Protein AF-A0AAW0K739-F1 (afdb_monomer)

Solvent-accessible surface area (backbone atoms only — not comparable to full-atom values): 4588 Å² total; per-residue (Å²): 139,76,88,58,96,63,96,72,66,76,75,45,78,49,80,37,80,90,78,41,34,37,38,38,32,33,94,92,46,75,44,80,40,64,78,59,66,34,72,75,45,45,75,48,62,69,38,28,63,70,62,69,46,90,49,37,33,61,76,86,79,43,29,32,74,54,70,87,71,77,83,126

Sequence (72 aa):
MTVFREPTTISAMELSPKQQQLYIGSAAGVVQLPLHRCDIYGKACAECCLARDPYCAWDGSSCSRYFPTAKR

Radius of gyration: 15.2 Å; Cα contacts (8 Å, |Δi|>4): 106; chains: 1; bounding box: 28×34×38 Å

Mean predicted aligned error: 4.37 Å

pLDDT: mean 92.77, std 9.72, range [47.22, 98.44]

Nearest PDB structures (foldseek):
  7m0r-assembly1_C  TM=9.746E-01  e=8.171E-09  Mus musculus
  4gz8-assembly1_B  TM=9.800E-01  e=3.203E-08  Mus musculus
  4gz8-assembly1_A  TM=9.828E-01  e=4.369E-08  Mus musculus
  3nvq-assembly1_A  TM=8.390E-01  e=6.645E-05  Homo sapiens
  6qp8-assembly1_B  TM=8.116E-01  e=8.432E-03  Drosophila melanogaster

Structure (mmCIF, N/CA/C/O backbone):
data_AF-A0AAW0K739-F1
#
_entry.id   AF-A0AAW0K739-F1
#
loop_
_atom_site.group_PDB
_atom_site.id
_atom_site.type_symbol
_atom_site.label_atom_id
_atom_site.label_alt_id
_atom_site.label_comp_id
_atom_site.label_asym_id
_atom_site.label_entity_id
_atom_site.label_seq_id
_atom_site.pdbx_PDB_ins_code
_atom_site.Cartn_x
_atom_site.Cartn_y
_atom_site.Cartn_z
_atom_site.occupancy
_atom_site.B_iso_or_equiv
_atom_site.auth_seq_id
_atom_site.auth_comp_id
_atom_site.auth_asym_id
_atom_site.auth_atom_id
_atom_site.pdbx_PDB_model_num
ATOM 1 N N . MET A 1 1 ? 0.687 9.772 4.210 1.00 71.31 1 MET A N 1
ATOM 2 C CA . MET A 1 1 ? -0.413 8.783 4.246 1.00 71.31 1 MET A CA 1
ATOM 3 C C . MET A 1 1 ? -0.889 8.668 5.683 1.00 71.31 1 MET A C 1
ATOM 5 O O . MET A 1 1 ? -0.051 8.552 6.566 1.00 71.31 1 MET A O 1
ATOM 9 N N . THR A 1 2 ? -2.195 8.741 5.913 1.00 91.44 2 THR A N 1
ATOM 10 C CA . THR A 1 2 ? -2.837 8.546 7.221 1.00 91.44 2 THR A CA 1
ATOM 11 C C . THR A 1 2 ? -3.821 7.385 7.110 1.00 91.44 2 THR A C 1
ATOM 13 O O . THR A 1 2 ? -4.352 7.128 6.030 1.00 91.44 2 THR A O 1
ATOM 16 N N . VAL A 1 3 ? -4.014 6.639 8.198 1.00 94.19 3 VAL A N 1
ATOM 17 C CA . VAL A 1 3 ? -4.849 5.422 8.194 1.00 94.19 3 VAL A CA 1
ATOM 18 C C . VAL A 1 3 ? -6.295 5.700 8.611 1.00 94.19 3 VAL A C 1
ATOM 20 O O . VAL A 1 3 ? -7.204 5.071 8.084 1.00 94.19 3 VAL A O 1
ATOM 23 N N . PHE A 1 4 ? -6.518 6.699 9.467 1.00 96.06 4 PHE A N 1
ATOM 24 C CA . PHE A 1 4 ? -7.837 7.239 9.808 1.00 96.06 4 PHE A CA 1
ATOM 25 C C . PHE A 1 4 ? -7.939 8.696 9.337 1.00 96.06 4 PHE A C 1
ATOM 27 O O . PHE A 1 4 ? -6.924 9.393 9.246 1.00 96.06 4 PHE A O 1
ATOM 34 N N . ARG A 1 5 ? -9.160 9.145 9.011 1.00 93.06 5 ARG A N 1
ATOM 35 C CA . ARG A 1 5 ? -9.426 10.524 8.560 1.00 93.06 5 ARG A CA 1
ATOM 36 C C . ARG A 1 5 ? -9.182 11.537 9.677 1.00 93.06 5 ARG A C 1
ATOM 38 O O . ARG A 1 5 ? -8.508 12.531 9.443 1.00 93.06 5 ARG A O 1
ATOM 45 N N . GLU A 1 6 ? -9.699 11.245 10.866 1.00 94.69 6 GLU A N 1
ATOM 46 C CA . GLU A 1 6 ? -9.443 12.013 12.083 1.00 94.69 6 GLU A CA 1
ATOM 47 C C . GLU A 1 6 ? -8.376 11.302 12.933 1.00 94.69 6 GLU A C 1
ATOM 49 O O . GLU A 1 6 ? -8.361 10.064 12.964 1.00 94.69 6 GLU A O 1
ATOM 54 N N . PRO A 1 7 ? -7.479 12.029 13.625 1.00 96.12 7 PRO A N 1
ATOM 55 C CA . PRO A 1 7 ? -6.468 11.416 14.481 1.00 96.12 7 PRO A CA 1
ATOM 56 C C . PRO A 1 7 ? -7.092 10.635 15.644 1.00 96.12 7 PRO A C 1
ATOM 58 O O . PRO A 1 7 ? -7.819 11.185 16.468 1.00 96.12 7 PRO A O 1
ATOM 61 N N . THR A 1 8 ? -6.755 9.350 15.746 1.00 97.44 8 THR A N 1
ATOM 62 C CA . THR A 1 8 ? -7.187 8.465 16.838 1.00 97.44 8 THR A CA 1
ATOM 63 C C . THR A 1 8 ? -6.051 7.554 17.270 1.00 97.44 8 THR A C 1
ATOM 65 O O . THR A 1 8 ? -5.209 7.185 16.449 1.00 97.44 8 THR A O 1
ATOM 68 N N . THR A 1 9 ? -6.050 7.133 18.534 1.00 98.00 9 THR A N 1
ATOM 69 C CA . THR A 1 9 ? -5.090 6.143 19.027 1.00 98.00 9 THR A CA 1
ATOM 70 C C . THR A 1 9 ? -5.330 4.787 18.365 1.00 98.00 9 THR A C 1
ATOM 72 O O . THR A 1 9 ? -6.457 4.295 18.299 1.00 98.00 9 THR A O 1
ATOM 75 N N . ILE A 1 10 ? -4.259 4.180 17.857 1.00 98.12 10 ILE A N 1
ATOM 76 C CA . ILE A 1 10 ? -4.294 2.807 17.352 1.00 98.12 10 ILE A CA 1
ATOM 77 C C . ILE A 1 10 ? -4.271 1.874 18.563 1.00 98.12 10 ILE A C 1
ATOM 79 O O . ILE A 1 10 ? -3.336 1.925 19.359 1.00 98.12 10 ILE A O 1
ATOM 83 N N . SER A 1 11 ? -5.305 1.048 18.708 1.00 98.38 11 SER A N 1
ATOM 84 C CA . SER A 1 11 ? -5.456 0.105 19.822 1.00 98.38 11 SER A CA 1
ATOM 85 C C . SER A 1 11 ? -5.043 -1.323 19.466 1.00 98.38 11 SER A C 1
ATOM 87 O O . SER A 1 11 ? -4.697 -2.086 20.363 1.00 98.38 11 SER A O 1
ATOM 89 N N . ALA A 1 12 ? -5.060 -1.690 18.181 1.00 98.31 12 ALA A N 1
ATOM 90 C CA . ALA A 1 12 ? -4.680 -3.021 17.709 1.00 98.31 12 ALA A CA 1
ATOM 91 C C . ALA A 1 12 ? -4.073 -2.972 16.300 1.00 98.31 12 ALA A C 1
ATOM 93 O O . ALA A 1 12 ? -4.473 -2.147 15.474 1.00 98.31 12 ALA A O 1
ATOM 94 N N . MET A 1 13 ? -3.137 -3.881 16.018 1.00 98.44 13 MET A N 1
ATOM 95 C CA . MET A 1 13 ? -2.559 -4.100 14.690 1.00 98.44 13 MET A CA 1
ATOM 96 C C . MET A 1 13 ? -2.360 -5.597 14.463 1.00 98.44 13 MET A C 1
ATOM 98 O O . MET A 1 13 ? -1.663 -6.239 15.240 1.00 98.44 13 MET A O 1
ATOM 102 N N . GLU A 1 14 ? -2.946 -6.132 13.394 1.00 98.44 14 GLU A N 1
ATOM 103 C CA . GLU A 1 14 ? -2.893 -7.559 13.063 1.00 98.44 14 GLU A CA 1
ATOM 104 C C . GLU A 1 14 ? -2.482 -7.779 11.609 1.00 98.44 14 GLU A C 1
ATOM 106 O O . GLU A 1 14 ? -3.063 -7.215 10.677 1.00 98.44 14 GLU A O 1
ATOM 111 N N . LEU A 1 15 ? -1.471 -8.623 11.411 1.00 98.19 15 LEU A N 1
ATOM 112 C CA . LEU A 1 15 ? -0.909 -8.928 10.101 1.00 98.19 15 LEU A CA 1
ATOM 113 C C . LEU A 1 15 ? -1.490 -10.238 9.565 1.00 98.19 15 LEU A C 1
ATOM 115 O O . LEU A 1 15 ? -1.405 -11.276 10.214 1.00 98.19 15 LEU A O 1
ATOM 119 N N . SER A 1 16 ? -1.990 -10.220 8.329 1.00 97.62 16 SER A N 1
ATOM 120 C CA . SER A 1 16 ? -2.386 -11.422 7.593 1.00 97.62 16 SER A CA 1
ATOM 121 C C . SER A 1 16 ? -1.447 -11.657 6.408 1.00 97.62 16 SER A C 1
ATOM 123 O O . SER A 1 16 ? -1.674 -11.122 5.318 1.00 97.62 16 SER A O 1
ATOM 125 N N . PRO A 1 17 ? -0.401 -12.493 6.563 1.00 93.94 17 PRO A N 1
ATOM 126 C CA . PRO A 1 17 ? 0.533 -12.782 5.478 1.00 93.94 17 PRO A CA 1
ATOM 127 C C . PRO A 1 17 ? -0.137 -13.478 4.293 1.00 93.94 17 PRO A C 1
ATOM 129 O O . PRO A 1 17 ? 0.223 -13.218 3.151 1.00 93.94 17 PRO A O 1
ATOM 132 N N . LYS A 1 18 ? -1.138 -14.335 4.535 1.00 95.25 18 LYS A N 1
ATOM 133 C CA . LYS A 1 18 ? -1.852 -15.042 3.457 1.00 95.25 18 LYS A CA 1
ATOM 134 C C . LYS A 1 18 ? -2.677 -14.093 2.593 1.00 95.25 18 LYS A C 1
ATOM 136 O O . LYS A 1 18 ? -2.696 -14.246 1.380 1.00 95.25 18 LYS A O 1
ATOM 141 N N . GLN A 1 19 ? -3.345 -13.122 3.214 1.00 95.62 19 GLN A N 1
ATOM 142 C CA . GLN A 1 19 ? -4.155 -12.142 2.486 1.00 95.62 19 GLN A CA 1
ATOM 143 C C . GLN A 1 19 ? -3.331 -10.942 2.012 1.00 95.62 19 GLN A C 1
ATOM 145 O O . GLN A 1 19 ? -3.802 -10.176 1.177 1.00 95.62 19 GLN A O 1
ATOM 150 N N . GLN 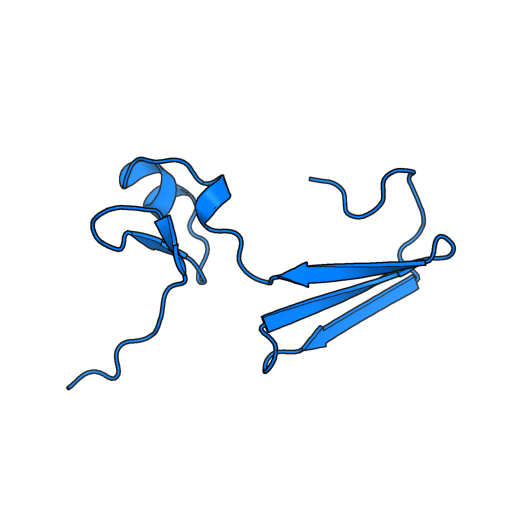A 1 20 ? -2.104 -10.792 2.522 1.00 95.31 20 GLN A N 1
ATOM 151 C CA . GLN A 1 20 ? -1.223 -9.653 2.267 1.00 95.31 20 GLN A CA 1
ATOM 152 C C . GLN A 1 20 ? -1.860 -8.335 2.720 1.00 95.31 20 GLN A C 1
ATOM 154 O O . GLN A 1 20 ? -1.838 -7.330 2.009 1.00 95.31 20 GLN A O 1
ATOM 159 N N . GLN A 1 21 ? -2.435 -8.366 3.926 1.00 97.56 21 GLN A N 1
ATOM 160 C CA . GLN A 1 21 ? -3.178 -7.263 4.532 1.00 97.56 21 GLN A CA 1
ATOM 161 C C . GLN A 1 21 ? -2.706 -7.004 5.963 1.00 97.56 21 GLN A C 1
ATOM 163 O O . GLN A 1 21 ? -2.350 -7.937 6.685 1.00 97.56 21 GLN A O 1
A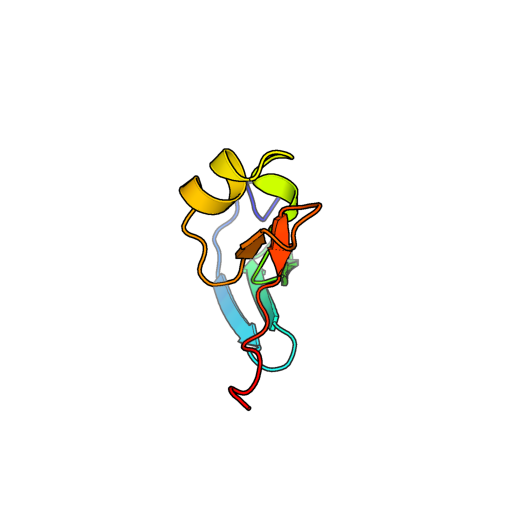TOM 168 N N . LEU A 1 22 ? -2.767 -5.743 6.371 1.00 97.69 22 LEU A N 1
ATOM 169 C CA . LEU A 1 22 ? -2.640 -5.264 7.739 1.00 97.69 22 LEU A CA 1
ATOM 170 C C . LEU A 1 22 ? -3.995 -4.706 8.185 1.00 97.69 22 LEU A C 1
ATOM 172 O O . LEU A 1 22 ? -4.566 -3.847 7.512 1.00 97.69 22 LEU A O 1
ATOM 176 N N . TYR A 1 23 ? -4.491 -5.176 9.323 1.00 98.00 23 TYR A N 1
ATOM 177 C CA . TYR A 1 23 ? -5.701 -4.671 9.964 1.00 98.00 23 TYR A CA 1
ATOM 178 C C . TYR A 1 23 ? -5.313 -3.782 11.139 1.00 98.00 23 TYR A C 1
ATOM 180 O O . TYR A 1 23 ? -4.486 -4.167 11.961 1.00 98.00 23 TYR A O 1
ATOM 188 N N . ILE A 1 24 ? -5.904 -2.594 11.218 1.00 98.25 24 ILE A N 1
ATOM 189 C CA . ILE A 1 24 ? -5.618 -1.596 12.251 1.00 98.25 24 ILE A CA 1
ATOM 190 C C . ILE A 1 24 ? -6.927 -1.235 12.945 1.00 98.25 24 ILE A C 1
ATOM 192 O O . ILE A 1 24 ? -7.872 -0.807 12.285 1.00 98.25 24 ILE A O 1
ATOM 196 N N . GLY A 1 25 ? -6.978 -1.396 14.266 1.00 98.25 25 GLY A N 1
ATOM 197 C CA . GLY A 1 25 ? -8.120 -1.027 15.101 1.00 98.25 25 GLY A CA 1
ATOM 198 C C . GLY A 1 25 ? -7.893 0.283 15.852 1.00 98.25 25 GLY A C 1
ATOM 199 O O . GLY A 1 25 ? -6.786 0.567 16.312 1.00 98.25 25 GLY A O 1
ATOM 200 N N . SER A 1 26 ? -8.953 1.072 15.993 1.00 98.25 26 SER A N 1
ATOM 201 C CA . SER A 1 26 ? -9.032 2.251 16.856 1.00 98.25 26 SER A CA 1
ATOM 202 C C . SER A 1 26 ? -10.447 2.402 17.422 1.00 98.25 26 SER A C 1
ATOM 204 O O . SER A 1 26 ? -11.370 1.684 17.035 1.00 98.25 26 SER A O 1
ATOM 206 N N . ALA A 1 27 ? -10.649 3.383 18.306 1.00 97.25 27 ALA A N 1
ATOM 207 C CA . ALA A 1 27 ? -11.987 3.741 18.784 1.00 97.25 27 ALA A CA 1
ATOM 208 C C . ALA A 1 27 ? -12.923 4.246 17.663 1.00 97.25 27 ALA A C 1
ATOM 210 O O . ALA A 1 27 ? -14.139 4.199 17.825 1.00 97.25 27 ALA A O 1
ATOM 211 N N . ALA A 1 28 ? -12.379 4.709 16.530 1.00 97.00 28 ALA A N 1
ATOM 212 C CA . ALA A 1 28 ? -13.171 5.117 15.369 1.00 97.00 28 ALA A CA 1
ATOM 213 C C . ALA A 1 28 ? -13.541 3.950 14.437 1.00 97.00 28 ALA A C 1
ATOM 215 O O . ALA A 1 28 ? -14.385 4.128 13.560 1.00 97.00 28 ALA A O 1
ATOM 216 N N . GLY A 1 29 ? -12.932 2.770 14.602 1.00 96.88 29 GLY A N 1
ATOM 217 C CA . GLY A 1 29 ? -13.261 1.577 13.825 1.00 96.88 29 GLY A CA 1
ATOM 218 C C . GLY A 1 29 ? -12.042 0.759 13.409 1.00 96.88 29 GLY A C 1
ATOM 219 O O . GLY A 1 29 ? -10.986 0.810 14.037 1.00 96.88 29 GLY A O 1
ATOM 220 N N . VAL A 1 30 ? -12.200 -0.013 12.333 1.00 97.88 30 VAL A N 1
ATOM 221 C CA . VAL A 1 30 ? -11.159 -0.893 11.785 1.00 97.88 30 VAL A CA 1
ATOM 222 C C . VAL A 1 30 ? -10.850 -0.495 10.348 1.00 97.88 30 VAL A C 1
ATOM 224 O O . VAL A 1 30 ? -11.757 -0.266 9.550 1.00 97.88 30 VAL A O 1
ATOM 227 N N . VAL A 1 31 ? -9.564 -0.439 10.015 1.00 97.56 31 VAL A N 1
ATOM 228 C CA . VAL A 1 31 ? -9.064 -0.161 8.667 1.00 97.56 31 VAL A CA 1
ATOM 229 C C . VAL A 1 31 ? -8.246 -1.347 8.180 1.00 97.56 31 VAL A C 1
ATOM 231 O O . VAL A 1 31 ? -7.469 -1.933 8.930 1.00 97.56 31 VAL A O 1
ATOM 234 N N . GLN A 1 32 ? -8.413 -1.681 6.904 1.00 97.25 32 GLN A N 1
ATOM 235 C CA . GLN A 1 32 ? -7.661 -2.720 6.214 1.00 97.25 32 GLN A CA 1
ATOM 236 C C . GLN A 1 32 ? -6.729 -2.081 5.181 1.00 97.25 32 GLN A C 1
ATOM 238 O O . GLN A 1 32 ? -7.160 -1.254 4.373 1.00 97.25 32 GLN A O 1
ATOM 243 N N . LEU A 1 33 ? -5.454 -2.465 5.200 1.00 95.56 33 LEU A N 1
ATOM 244 C CA . LEU A 1 33 ? -4.422 -1.924 4.322 1.00 95.56 33 LEU A CA 1
ATOM 245 C C . LEU A 1 33 ? -3.656 -3.047 3.619 1.00 95.56 33 LEU A C 1
ATOM 247 O O . LEU A 1 33 ? -3.159 -3.945 4.297 1.00 95.56 33 LEU A O 1
ATOM 251 N N . PRO A 1 34 ? -3.472 -2.978 2.291 1.00 95.50 34 PRO A N 1
ATOM 252 C CA . PRO A 1 34 ? -2.575 -3.897 1.610 1.00 95.50 34 PRO A CA 1
ATOM 253 C C . PRO A 1 34 ? -1.131 -3.628 2.044 1.00 95.50 34 PRO A C 1
ATOM 255 O O . PRO A 1 34 ? -0.743 -2.476 2.243 1.00 95.50 34 PRO A O 1
ATOM 258 N N . LEU A 1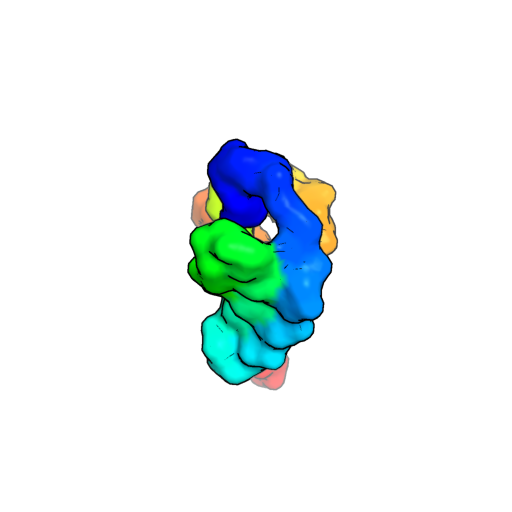 35 ? -0.328 -4.689 2.150 1.00 94.69 35 LEU A N 1
ATOM 259 C CA . LEU A 1 35 ? 1.089 -4.577 2.528 1.00 94.69 35 LEU A CA 1
ATOM 260 C C . LEU A 1 35 ? 1.960 -3.926 1.455 1.00 94.69 35 LEU A C 1
ATOM 262 O O . LEU A 1 35 ? 3.060 -3.481 1.755 1.00 94.69 35 LEU A O 1
ATOM 266 N N . HIS A 1 36 ? 1.463 -3.866 0.223 1.00 94.06 36 HIS A N 1
ATOM 267 C CA . HIS A 1 36 ? 2.150 -3.268 -0.908 1.00 94.06 36 HIS A CA 1
ATOM 268 C C . HIS A 1 36 ? 1.216 -2.303 -1.631 1.00 94.06 36 HIS A C 1
ATOM 270 O O . HIS A 1 36 ? 0.021 -2.566 -1.796 1.00 94.06 36 HIS A O 1
ATOM 276 N N . ARG A 1 37 ? 1.768 -1.181 -2.086 1.00 93.00 37 ARG A N 1
ATOM 277 C CA . ARG A 1 37 ? 1.055 -0.169 -2.876 1.00 93.00 37 ARG A CA 1
ATOM 278 C C . ARG A 1 37 ? 1.986 0.410 -3.937 1.00 93.00 37 ARG A C 1
ATOM 280 O O . ARG A 1 37 ? 2.209 1.609 -3.973 1.00 93.00 37 ARG A O 1
ATOM 287 N N . CYS A 1 38 ? 2.547 -0.457 -4.774 1.00 95.31 38 CYS A N 1
ATOM 288 C CA . CYS A 1 38 ? 3.620 -0.107 -5.710 1.00 95.31 38 CYS A CA 1
ATOM 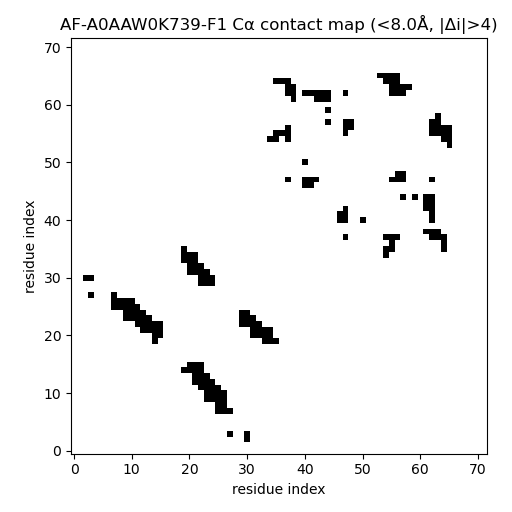289 C C . CYS A 1 38 ? 3.271 1.046 -6.663 1.00 95.31 38 CYS A C 1
ATOM 291 O O . CYS A 1 38 ? 4.140 1.848 -6.996 1.00 95.31 38 CYS A O 1
ATOM 293 N N . ASP A 1 39 ? 1.986 1.200 -6.994 1.00 91.25 39 ASP A N 1
ATOM 294 C CA . ASP A 1 39 ? 1.479 2.265 -7.863 1.00 91.25 39 ASP A CA 1
ATOM 295 C C . ASP A 1 39 ? 1.734 3.687 -7.321 1.00 91.25 39 ASP A C 1
ATOM 297 O O . ASP A 1 39 ? 1.641 4.658 -8.072 1.00 91.25 39 ASP A O 1
ATOM 301 N N . ILE A 1 40 ? 2.059 3.844 -6.028 1.00 93.12 40 ILE A N 1
ATOM 302 C CA . ILE A 1 40 ? 2.344 5.160 -5.430 1.00 93.12 40 ILE A CA 1
ATOM 303 C C . ILE A 1 40 ? 3.742 5.686 -5.763 1.00 93.12 40 ILE A C 1
ATOM 305 O O . ILE A 1 40 ? 3.984 6.880 -5.594 1.00 93.12 40 ILE A O 1
ATOM 309 N N . TYR A 1 41 ? 4.671 4.815 -6.168 1.00 91.50 41 TYR A N 1
ATOM 310 C CA . TYR A 1 41 ? 6.087 5.171 -6.279 1.00 91.50 41 TYR A CA 1
ATOM 311 C C . TYR A 1 41 ? 6.440 5.921 -7.560 1.00 91.50 41 TYR A C 1
ATOM 313 O O . TYR A 1 41 ? 7.554 6.408 -7.654 1.00 91.50 41 TYR A O 1
ATOM 321 N N . GLY A 1 42 ? 5.509 6.066 -8.505 1.00 86.50 42 GLY A N 1
ATOM 322 C CA . GLY A 1 42 ? 5.725 6.777 -9.764 1.00 86.50 42 GLY A CA 1
ATOM 323 C C . GLY A 1 42 ? 5.596 5.868 -10.984 1.00 86.50 42 GLY A C 1
ATOM 324 O O . GLY A 1 42 ? 5.280 4.682 -10.874 1.00 86.50 42 GLY A O 1
ATOM 325 N N . LYS A 1 43 ? 5.793 6.443 -12.173 1.00 89.19 43 LYS A N 1
ATOM 326 C CA . LYS A 1 43 ? 5.605 5.741 -13.458 1.00 89.19 43 LYS A CA 1
ATOM 327 C C . LYS A 1 43 ? 6.918 5.375 -14.135 1.00 89.19 43 LYS A C 1
ATOM 329 O O . LYS A 1 43 ? 6.887 4.668 -15.135 1.00 89.19 43 LYS A O 1
ATOM 334 N N . ALA A 1 44 ? 8.052 5.858 -13.635 1.00 94.25 44 ALA A N 1
ATOM 335 C CA . ALA A 1 44 ? 9.354 5.522 -14.184 1.00 94.25 44 ALA A CA 1
ATOM 336 C C . ALA A 1 44 ? 10.047 4.422 -13.370 1.00 94.25 44 ALA A C 1
ATOM 338 O O . ALA A 1 44 ? 9.945 4.352 -12.144 1.00 94.25 44 ALA A O 1
ATOM 339 N N . CYS A 1 45 ? 10.848 3.611 -14.065 1.00 96.50 45 CYS A N 1
ATOM 340 C CA . CYS A 1 45 ? 11.682 2.570 -13.461 1.00 96.50 45 CYS A CA 1
ATOM 341 C C . CYS A 1 45 ? 12.569 3.114 -12.330 1.00 96.50 45 CYS A C 1
ATOM 343 O O . CYS A 1 45 ? 12.654 2.510 -11.263 1.00 96.50 45 CYS A O 1
ATOM 345 N N . ALA A 1 46 ? 13.179 4.289 -12.530 1.00 97.31 46 ALA A N 1
ATOM 346 C CA . ALA A 1 46 ? 14.040 4.908 -11.527 1.00 97.31 46 ALA A CA 1
ATOM 347 C C . ALA A 1 46 ? 13.302 5.168 -10.205 1.00 97.31 46 ALA A C 1
ATOM 349 O O . ALA A 1 46 ? 13.859 4.908 -9.143 1.00 97.31 46 ALA A O 1
ATOM 350 N N . GLU A 1 47 ? 12.048 5.622 -10.257 1.00 96.25 47 GLU A N 1
ATOM 351 C CA . GLU A 1 47 ? 11.263 5.916 -9.057 1.00 96.25 47 GLU A CA 1
ATOM 352 C C . GLU A 1 47 ? 10.891 4.623 -8.311 1.00 96.25 47 GLU A C 1
ATOM 354 O O . GLU A 1 47 ? 11.097 4.524 -7.101 1.00 96.25 47 GLU A O 1
ATOM 359 N N . CYS A 1 48 ? 10.468 3.587 -9.047 1.00 97.06 48 CYS A N 1
ATOM 360 C CA . CYS A 1 48 ? 10.179 2.264 -8.487 1.00 97.06 48 CYS A CA 1
ATOM 361 C C . CYS A 1 48 ? 11.405 1.645 -7.793 1.00 97.06 48 CYS A C 1
ATOM 363 O O . CYS A 1 48 ? 11.320 1.157 -6.668 1.00 97.06 48 CYS A O 1
ATOM 365 N N . CYS A 1 49 ? 12.575 1.711 -8.435 1.00 96.06 49 CYS A N 1
ATOM 366 C CA . CYS A 1 49 ? 13.823 1.190 -7.877 1.00 96.06 49 CYS A CA 1
ATOM 367 C C . CYS A 1 49 ? 14.294 1.988 -6.650 1.00 96.06 49 CYS A C 1
ATOM 369 O O . CYS A 1 49 ? 14.811 1.411 -5.691 1.00 96.06 49 CYS A O 1
ATOM 371 N N . LEU A 1 50 ? 14.120 3.314 -6.659 1.00 97.00 50 LEU A N 1
ATOM 372 C CA . LEU A 1 50 ? 14.513 4.184 -5.548 1.00 97.00 50 LEU A CA 1
ATOM 373 C C . LEU A 1 50 ? 13.593 4.060 -4.330 1.00 97.00 50 LEU A C 1
ATOM 375 O O . LEU A 1 50 ? 14.045 4.354 -3.223 1.00 97.00 50 LEU A O 1
ATOM 379 N N . ALA A 1 51 ? 12.357 3.582 -4.504 1.00 96.62 51 ALA A N 1
ATOM 380 C CA . ALA A 1 51 ? 11.434 3.329 -3.400 1.00 96.62 51 ALA A CA 1
ATOM 381 C C . ALA A 1 51 ? 11.955 2.277 -2.408 1.00 96.62 51 ALA A C 1
ATOM 383 O O . ALA A 1 51 ? 11.637 2.352 -1.222 1.00 96.62 51 ALA A O 1
ATOM 384 N N . ARG A 1 52 ? 12.775 1.321 -2.879 1.00 95.88 52 ARG A N 1
ATOM 385 C CA . ARG A 1 52 ? 13.375 0.243 -2.065 1.00 95.88 52 ARG A CA 1
ATOM 386 C C . ARG A 1 52 ? 12.348 -0.538 -1.228 1.00 95.88 52 ARG A C 1
ATOM 388 O O . ARG A 1 52 ? 12.685 -1.056 -0.164 1.00 95.88 52 ARG A O 1
ATOM 395 N N . ASP A 1 53 ? 11.110 -0.632 -1.710 1.00 96.00 53 ASP A N 1
ATOM 396 C CA . ASP A 1 53 ? 10.064 -1.451 -1.103 1.00 96.00 53 ASP A CA 1
ATOM 397 C C . ASP A 1 53 ? 10.260 -2.918 -1.537 1.00 96.00 53 ASP A C 1
ATOM 399 O O . ASP A 1 53 ? 10.190 -3.205 -2.734 1.00 96.00 53 ASP A O 1
ATOM 403 N N . PRO A 1 54 ? 10.496 -3.867 -0.608 1.00 94.75 54 PRO A N 1
ATOM 404 C CA . PRO A 1 54 ? 10.706 -5.277 -0.942 1.00 94.75 54 PRO A CA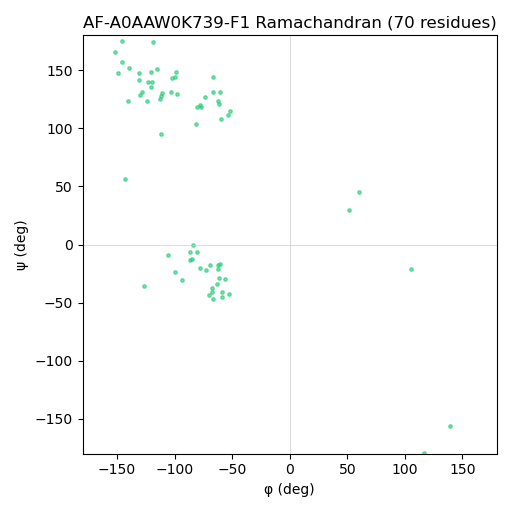 1
ATOM 405 C C . PRO A 1 54 ? 9.504 -5.947 -1.623 1.00 94.75 54 PRO A C 1
ATOM 407 O O . PRO A 1 54 ? 9.659 -7.012 -2.223 1.00 94.75 54 PRO A O 1
ATOM 410 N N . TYR A 1 55 ? 8.309 -5.362 -1.535 1.00 94.94 55 TYR A N 1
ATOM 411 C CA . TYR A 1 55 ? 7.126 -5.876 -2.210 1.00 94.94 55 TYR A CA 1
ATOM 412 C C . TYR A 1 55 ? 6.968 -5.368 -3.641 1.00 94.94 55 TYR A C 1
ATOM 414 O O . TYR A 1 55 ? 6.057 -5.836 -4.326 1.00 94.94 55 TYR A O 1
ATOM 422 N N . CYS A 1 56 ? 7.806 -4.438 -4.099 1.00 96.00 56 CYS A N 1
ATOM 423 C CA . CYS A 1 56 ? 7.632 -3.754 -5.374 1.00 96.00 56 CYS A CA 1
ATOM 424 C C . CYS A 1 56 ? 8.849 -3.910 -6.285 1.00 96.00 56 CYS A C 1
ATOM 426 O O . CYS A 1 56 ? 9.996 -3.846 -5.850 1.00 96.00 56 CYS A O 1
ATOM 428 N N . ALA A 1 57 ? 8.587 -4.112 -7.574 1.00 95.62 57 ALA A N 1
ATOM 42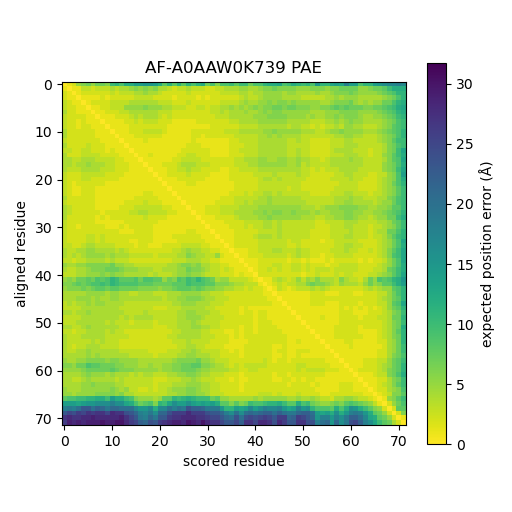9 C CA . ALA A 1 57 ? 9.601 -4.197 -8.612 1.00 95.62 57 ALA A CA 1
ATOM 430 C C . ALA A 1 57 ? 9.079 -3.594 -9.919 1.00 95.62 57 ALA A C 1
ATOM 432 O O . ALA A 1 57 ? 7.874 -3.523 -10.159 1.00 95.62 57 ALA A O 1
ATOM 433 N N . TRP A 1 58 ? 10.000 -3.170 -10.780 1.00 95.56 58 TRP A N 1
ATOM 434 C CA . TRP A 1 58 ? 9.659 -2.735 -12.128 1.00 95.56 58 TRP A CA 1
ATOM 435 C C . TRP A 1 58 ? 9.388 -3.953 -13.016 1.00 95.56 58 TRP A C 1
ATOM 437 O O . TRP A 1 58 ? 10.293 -4.759 -13.238 1.00 95.56 58 TRP A O 1
ATOM 447 N N . ASP A 1 59 ? 8.170 -4.081 -13.543 1.00 92.31 59 ASP A N 1
ATOM 448 C CA . ASP A 1 59 ? 7.781 -5.217 -14.398 1.00 92.31 59 ASP A CA 1
ATOM 449 C C . ASP A 1 59 ? 8.162 -5.050 -15.881 1.00 92.31 59 ASP A C 1
ATOM 451 O O . ASP A 1 59 ? 7.911 -5.934 -16.697 1.00 92.31 59 ASP A O 1
ATOM 455 N N . GLY A 1 60 ? 8.785 -3.922 -16.237 1.00 92.50 60 GLY A N 1
ATOM 456 C CA . GLY A 1 60 ? 9.079 -3.531 -17.619 1.00 92.50 60 GLY A CA 1
ATOM 457 C C . GLY A 1 60 ? 8.159 -2.426 -18.143 1.00 92.50 60 GLY A C 1
ATOM 458 O O . GLY A 1 60 ? 8.550 -1.701 -19.056 1.00 92.50 60 GLY A O 1
ATOM 459 N N . SER A 1 61 ? 6.990 -2.248 -17.529 1.00 93.31 61 SER A N 1
ATOM 460 C CA . SER A 1 61 ? 5.958 -1.281 -17.915 1.00 93.31 61 SER A CA 1
ATOM 461 C C . SE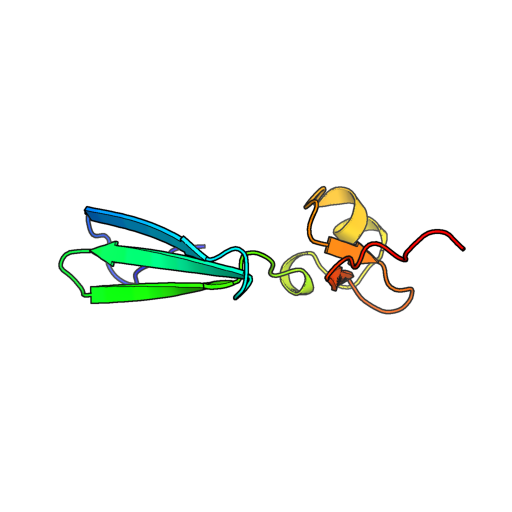R A 1 61 ? 5.519 -0.355 -16.777 1.00 93.31 61 SER A C 1
ATOM 463 O O . SER A 1 61 ? 5.240 0.820 -17.017 1.00 93.31 61 SER A O 1
ATOM 465 N N . SER A 1 62 ? 5.465 -0.864 -15.547 1.00 95.31 62 SER A N 1
ATOM 466 C CA . SER A 1 62 ? 4.978 -0.162 -14.366 1.00 95.31 62 SER A CA 1
ATOM 467 C C . SER A 1 62 ? 5.644 -0.679 -13.086 1.00 95.31 62 SER A C 1
ATOM 469 O O . SER A 1 62 ? 6.305 -1.722 -13.075 1.00 95.31 62 SER A O 1
ATOM 471 N N . CYS A 1 63 ? 5.501 0.074 -11.992 1.00 96.31 63 CYS A N 1
ATOM 472 C CA . CYS A 1 63 ? 5.929 -0.386 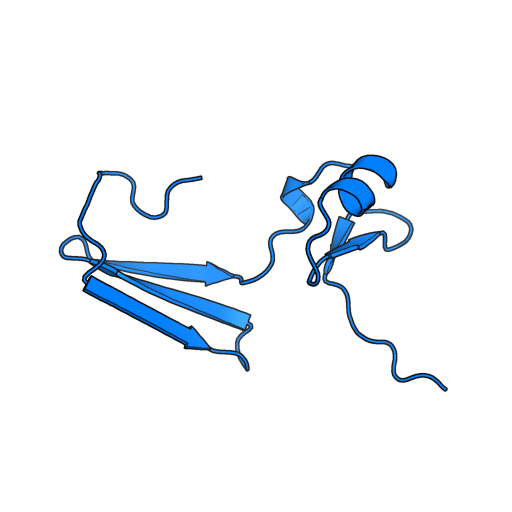-10.676 1.00 96.31 63 CYS A CA 1
ATOM 473 C C . CYS A 1 63 ? 4.852 -1.296 -10.089 1.00 96.31 63 CYS A C 1
ATOM 475 O O . CYS A 1 63 ? 3.823 -0.819 -9.615 1.00 96.31 63 CYS A O 1
ATOM 477 N N . SER A 1 64 ? 5.087 -2.603 -10.111 1.00 95.00 64 SER A N 1
ATOM 478 C CA . SER A 1 64 ? 4.106 -3.601 -9.704 1.00 95.00 64 SER A CA 1
ATOM 479 C C . SER A 1 64 ? 4.602 -4.416 -8.518 1.00 95.00 64 SER A C 1
ATOM 481 O O . SER A 1 64 ? 5.748 -4.318 -8.074 1.00 95.00 64 SER A O 1
ATOM 48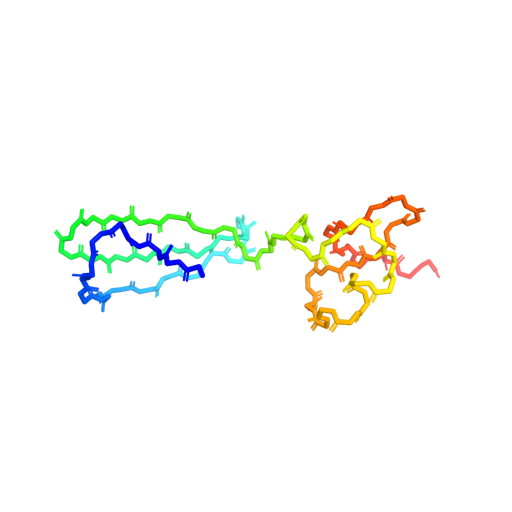3 N N . ARG A 1 65 ? 3.720 -5.271 -7.999 1.00 94.44 65 ARG A N 1
ATOM 484 C CA . ARG A 1 65 ? 4.085 -6.227 -6.959 1.00 94.44 65 ARG A CA 1
ATOM 485 C C . ARG A 1 65 ? 5.181 -7.173 -7.461 1.00 94.44 65 ARG A C 1
ATOM 487 O O . ARG A 1 65 ? 5.035 -7.786 -8.517 1.00 94.44 65 ARG A O 1
ATOM 494 N N . TYR A 1 66 ? 6.230 -7.341 -6.663 1.00 93.12 66 TYR A N 1
ATOM 495 C CA . TYR A 1 66 ? 7.251 -8.354 -6.873 1.00 93.12 66 TYR A CA 1
ATOM 496 C C . TYR A 1 66 ? 6.702 -9.743 -6.526 1.00 93.12 66 TYR A C 1
ATOM 498 O O . TYR A 1 66 ? 6.197 -9.987 -5.425 1.00 93.12 66 TYR A O 1
ATOM 506 N N . PHE A 1 67 ? 6.838 -10.672 -7.466 1.00 86.19 67 PHE A N 1
ATOM 507 C CA . PHE A 1 67 ? 6.644 -12.095 -7.231 1.00 86.19 67 PHE A CA 1
ATOM 508 C C . PHE A 1 67 ? 8.001 -12.774 -7.374 1.00 86.19 67 PHE A C 1
ATOM 510 O O . PHE A 1 67 ? 8.631 -12.619 -8.422 1.00 86.19 67 PHE A O 1
ATOM 517 N N . PRO A 1 68 ? 8.464 -13.536 -6.369 1.00 79.94 68 PRO A N 1
ATOM 518 C CA . PRO A 1 68 ? 9.636 -14.371 -6.544 1.00 79.94 68 PRO A CA 1
ATOM 519 C C . PRO A 1 68 ? 9.331 -15.351 -7.674 1.00 79.94 68 PRO A C 1
ATOM 521 O O . PRO A 1 68 ? 8.520 -16.265 -7.511 1.00 79.94 68 PRO A O 1
ATOM 524 N N . THR A 1 69 ? 9.944 -15.158 -8.838 1.00 68.56 69 THR A N 1
ATOM 525 C CA . THR A 1 69 ? 9.977 -16.216 -9.837 1.00 68.56 69 THR A CA 1
ATOM 526 C C . THR A 1 69 ? 10.718 -17.371 -9.181 1.00 68.56 69 THR A C 1
ATOM 528 O O . THR A 1 69 ? 11.846 -17.210 -8.705 1.00 68.56 69 THR A O 1
ATOM 531 N N . ALA A 1 70 ? 10.062 -18.529 -9.067 1.00 60.69 70 ALA A N 1
ATOM 532 C CA . ALA A 1 70 ? 10.770 -19.752 -8.732 1.00 60.69 70 ALA A CA 1
ATOM 533 C C . ALA A 1 70 ? 11.900 -19.855 -9.758 1.00 60.69 70 ALA A C 1
ATOM 535 O O . ALA A 1 70 ? 11.630 -19.949 -10.956 1.00 60.69 70 ALA A O 1
ATOM 536 N N . LYS A 1 71 ? 13.150 -19.697 -9.309 1.00 53.09 71 LYS A N 1
ATOM 537 C CA . LYS A 1 71 ? 14.309 -19.877 -10.178 1.00 53.09 71 LYS A CA 1
ATOM 538 C C . LYS A 1 71 ? 14.145 -21.249 -10.835 1.00 53.09 71 LYS A C 1
ATOM 540 O O . LYS A 1 71 ? 14.082 -22.248 -10.121 1.00 53.09 71 LYS A O 1
ATOM 545 N N . ARG A 1 72 ? 13.972 -21.255 -12.157 1.00 47.22 72 ARG A N 1
ATOM 546 C CA . ARG A 1 72 ? 14.078 -22.457 -12.981 1.00 47.22 72 ARG A CA 1
ATOM 547 C C . ARG A 1 72 ? 15.515 -22.956 -12.944 1.00 47.22 72 ARG A C 1
ATOM 549 O O . ARG A 1 72 ? 16.417 -22.087 -12.939 1.00 47.22 72 ARG A O 1
#

Secondary structure (DSSP, 8-state):
--SSSS---EEEEEEETTTTEEEEEETTEEEEEES--GGGG-SSHHHHHHH--TTEEE-SSSEEE-------

Foldseek 3Di:
DDQDPDDFDFPDWDDDPPVQWIWTDTPVGIGIDHVDDQQVQDFDQVSLVVVPRPQWHDPVGGTHGDDPDPDD

InterPro domains:
  IPR001627 Sema domain [PS51004] (1-35)
  IPR002165 Plexin repeat [PF01437] (37-65)
  IPR015943 WD40/YVTN repeat-like-containing domain superfamily [G3DSA:2.130.10.10] (1-39)
  IPR027231 Semaphorin [PTHR11036] (1-70)
  IPR036352 Sema domain superfamily [SSF101912] (1-41)

Organism: Myodes glareolus (NCBI:txid447135)